Protein AF-A0A484TM02-F1 (afdb_monomer_lite)

pLDDT: mean 72.78, std 14.32, range [42.59, 90.88]

Structure (mmCIF, N/CA/C/O backbone):
data_AF-A0A484TM02-F1
#
_entry.id   AF-A0A484TM02-F1
#
loop_
_atom_site.group_PDB
_atom_site.id
_atom_site.type_symbol
_atom_site.label_atom_id
_atom_site.label_alt_id
_atom_site.label_comp_id
_atom_site.label_asym_id
_atom_site.label_entity_id
_atom_site.label_seq_id
_atom_site.pdbx_PDB_ins_code
_atom_site.Cartn_x
_atom_site.Cartn_y
_atom_site.Cartn_z
_atom_site.occupancy
_atom_site.B_iso_or_equiv
_atom_site.auth_seq_id
_atom_site.auth_comp_id
_atom_site.auth_asym_id
_atom_site.auth_atom_id
_atom_site.pdbx_PDB_model_num
ATOM 1 N N . MET A 1 1 ? -5.794 4.818 -10.733 1.00 51.81 1 MET A N 1
ATOM 2 C CA . MET A 1 1 ? -6.040 3.558 -10.004 1.00 51.81 1 MET A CA 1
ATOM 3 C C . MET A 1 1 ? -5.156 2.502 -10.644 1.00 51.81 1 MET A C 1
ATOM 5 O O . MET A 1 1 ? -5.350 2.228 -11.820 1.00 51.81 1 MET A O 1
ATOM 9 N N . GLY A 1 2 ? -4.119 2.032 -9.947 1.00 56.12 2 GLY A N 1
ATOM 10 C CA . GLY A 1 2 ? -3.208 1.014 -10.477 1.00 56.12 2 GLY A CA 1
ATOM 11 C C . GLY A 1 2 ? -3.795 -0.376 -10.267 1.00 56.12 2 GLY A C 1
ATOM 12 O O . GLY A 1 2 ? -4.177 -0.706 -9.145 1.00 56.12 2 GLY A O 1
ATOM 13 N N . ILE A 1 3 ? -3.894 -1.162 -11.336 1.00 61.47 3 ILE A N 1
ATOM 14 C CA . ILE A 1 3 ? -4.350 -2.552 -11.289 1.00 61.47 3 ILE A CA 1
ATOM 15 C C . ILE A 1 3 ? -3.146 -3.435 -11.602 1.00 61.47 3 ILE A C 1
ATOM 17 O O . ILE A 1 3 ? -2.506 -3.258 -12.636 1.00 61.47 3 ILE A O 1
ATOM 21 N N . LEU A 1 4 ? -2.858 -4.396 -10.728 1.00 59.59 4 LEU A N 1
ATOM 22 C CA . LEU A 1 4 ? -1.841 -5.418 -10.939 1.00 59.59 4 LEU A CA 1
ATOM 23 C C . LEU A 1 4 ? -2.524 -6.789 -10.916 1.00 59.59 4 LEU A C 1
ATOM 25 O O . LEU A 1 4 ? -3.198 -7.133 -9.948 1.00 59.59 4 LEU A O 1
ATOM 29 N N . PHE A 1 5 ? -2.405 -7.555 -12.003 1.00 62.16 5 PHE A N 1
ATOM 30 C CA . PHE A 1 5 ? -3.080 -8.855 -12.171 1.00 62.16 5 PHE A CA 1
ATOM 31 C C . PHE A 1 5 ? -4.606 -8.824 -11.931 1.00 62.16 5 PHE A C 1
ATOM 33 O O . PHE A 1 5 ? -5.187 -9.778 -11.419 1.00 62.16 5 PHE A O 1
ATOM 40 N N . GLY A 1 6 ? -5.273 -7.717 -12.274 1.00 69.00 6 GLY A N 1
ATOM 41 C CA . GLY A 1 6 ? -6.719 -7.561 -12.064 1.00 69.00 6 GLY A CA 1
ATOM 42 C C . GLY A 1 6 ? -7.123 -7.225 -10.623 1.00 69.00 6 GLY A C 1
ATOM 43 O O . GLY A 1 6 ? -8.316 -7.172 -10.335 1.00 69.00 6 GLY A O 1
ATOM 44 N N . ARG A 1 7 ? -6.162 -6.980 -9.723 1.00 65.75 7 ARG A N 1
ATOM 45 C CA . ARG A 1 7 ? -6.405 -6.530 -8.345 1.00 65.75 7 ARG A CA 1
ATOM 46 C C . ARG A 1 7 ? -5.857 -5.129 -8.121 1.00 65.75 7 ARG A C 1
ATOM 48 O O . ARG A 1 7 ? -4.867 -4.727 -8.729 1.00 65.75 7 ARG A O 1
ATOM 55 N N . GLU A 1 8 ? -6.514 -4.383 -7.244 1.00 72.69 8 GLU A N 1
ATOM 56 C CA . GLU A 1 8 ? -6.076 -3.044 -6.863 1.00 72.69 8 GLU A CA 1
ATOM 57 C C . GLU A 1 8 ? -4.758 -3.107 -6.083 1.00 72.69 8 GLU A C 1
ATOM 59 O O . GLU A 1 8 ? -4.552 -3.971 -5.226 1.00 72.69 8 GLU A O 1
ATOM 64 N N . ILE A 1 9 ? -3.853 -2.180 -6.391 1.00 75.75 9 ILE A N 1
ATOM 65 C CA . ILE A 1 9 ? -2.604 -2.008 -5.650 1.00 75.75 9 ILE A CA 1
ATOM 66 C C . ILE A 1 9 ? -2.905 -1.232 -4.363 1.00 75.75 9 ILE A C 1
ATOM 68 O O . ILE A 1 9 ? -3.476 -0.141 -4.409 1.00 75.75 9 ILE A O 1
ATOM 72 N N . ALA A 1 10 ? -2.498 -1.776 -3.215 1.00 82.25 10 ALA A N 1
ATOM 73 C CA . ALA A 1 10 ? -2.575 -1.073 -1.941 1.00 82.25 10 ALA A CA 1
ATOM 74 C C . ALA A 1 10 ? -1.450 -0.032 -1.845 1.00 82.25 10 ALA A C 1
ATOM 76 O O . ALA A 1 10 ? -0.292 -0.328 -2.132 1.00 82.25 10 ALA A O 1
ATOM 77 N N . LEU A 1 11 ? -1.788 1.183 -1.421 1.00 85.81 11 LEU A N 1
ATOM 78 C CA . LEU A 1 11 ? -0.836 2.278 -1.231 1.00 85.81 11 LEU A CA 1
ATOM 79 C C . LEU A 1 11 ? -0.806 2.692 0.243 1.00 85.81 11 LEU A C 1
ATOM 81 O O . LEU A 1 11 ? -1.734 2.408 1.008 1.00 85.81 11 LEU A O 1
ATOM 85 N N . VAL A 1 12 ? 0.241 3.402 0.645 1.00 87.00 12 VAL A N 1
ATOM 86 C CA . VAL A 1 12 ? 0.316 4.039 1.962 1.00 87.00 12 VAL A CA 1
ATOM 87 C C . VAL A 1 12 ? -0.895 4.948 2.175 1.00 87.00 12 VAL A C 1
ATOM 89 O O . VAL A 1 12 ? -1.329 5.668 1.274 1.00 87.00 12 V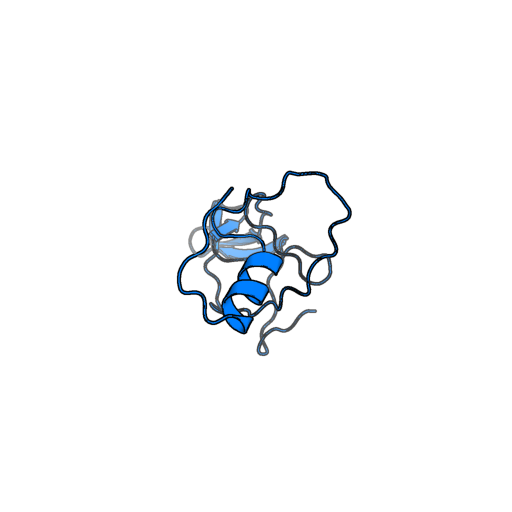AL A O 1
ATOM 92 N N . GLY A 1 13 ? -1.470 4.882 3.375 1.00 86.94 13 GLY A N 1
ATOM 93 C CA . GLY A 1 13 ? -2.701 5.585 3.731 1.00 86.94 13 GLY A CA 1
ATOM 94 C C . GLY A 1 13 ? -3.995 4.855 3.363 1.00 86.94 13 GLY A C 1
ATOM 95 O O . GLY A 1 13 ? -5.052 5.259 3.847 1.00 86.94 13 GLY A O 1
ATOM 96 N N . HIS A 1 14 ? -3.954 3.765 2.583 1.00 86.88 14 HIS A N 1
ATOM 97 C CA . HIS A 1 14 ? -5.145 2.931 2.393 1.00 86.88 14 HIS A CA 1
ATOM 98 C C . HIS A 1 14 ? -5.588 2.310 3.719 1.00 86.88 14 HIS A C 1
ATOM 100 O O . HIS A 1 14 ? -4.770 1.980 4.578 1.00 86.88 14 HIS A O 1
ATOM 106 N N . LEU A 1 15 ? -6.902 2.159 3.872 1.00 88.12 15 LEU A N 1
ATOM 107 C CA . LEU A 1 15 ? -7.512 1.597 5.067 1.00 88.12 15 LEU A CA 1
ATOM 108 C C . LEU A 1 15 ? -7.577 0.076 4.965 1.00 88.12 15 LEU A C 1
ATOM 110 O O . LEU A 1 15 ? -8.075 -0.470 3.982 1.00 88.12 15 LEU A O 1
ATOM 114 N N . VAL A 1 16 ? -7.133 -0.599 6.020 1.00 86.19 16 VAL A N 1
ATOM 115 C CA . VAL A 1 16 ? -7.249 -2.052 6.165 1.00 86.19 16 VAL A CA 1
ATOM 116 C C . VAL A 1 16 ? -7.995 -2.400 7.444 1.00 86.19 16 VAL A C 1
ATOM 118 O O . VAL A 1 16 ? -7.849 -1.731 8.468 1.00 86.19 16 VAL A O 1
ATOM 121 N N . VAL A 1 17 ? -8.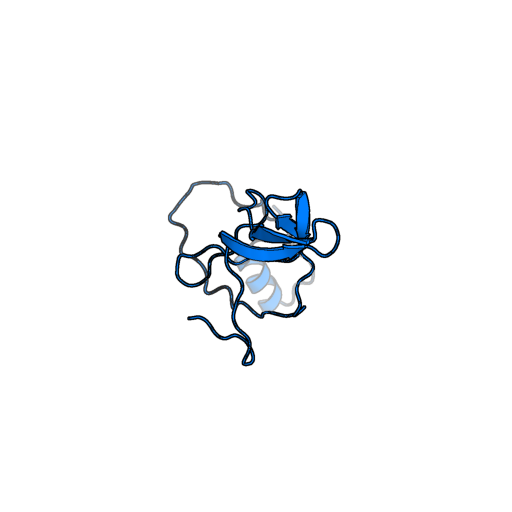802 -3.458 7.396 1.00 87.44 17 VAL A N 1
ATOM 122 C CA . VAL A 1 17 ? -9.562 -3.923 8.560 1.00 87.44 17 VAL A CA 1
ATOM 123 C C . VAL A 1 17 ? -8.693 -4.852 9.399 1.00 87.44 17 VAL A C 1
ATOM 125 O O . VAL A 1 17 ? -8.319 -5.940 8.962 1.00 87.44 17 VAL A O 1
ATOM 128 N N . CYS A 1 18 ? -8.394 -4.440 10.629 1.00 86.88 18 CYS A N 1
ATOM 129 C CA . CYS A 1 18 ? -7.681 -5.278 11.586 1.00 86.88 18 CYS A CA 1
ATOM 130 C C . CYS A 1 18 ? -8.665 -6.200 12.316 1.00 86.88 18 CYS A C 1
ATOM 132 O O . CYS A 1 18 ? -9.563 -5.725 13.010 1.00 86.88 18 CYS A O 1
ATOM 134 N N . GLN A 1 19 ? -8.468 -7.517 12.214 1.00 86.12 19 GLN A N 1
ATOM 135 C CA . GLN A 1 19 ? -9.336 -8.516 12.857 1.00 86.12 19 GLN A CA 1
ATOM 136 C C . GLN A 1 19 ? -9.211 -8.528 14.390 1.00 86.12 19 GLN A C 1
ATOM 138 O O . GLN A 1 19 ? -10.163 -8.876 15.083 1.00 86.12 19 GLN A O 1
ATOM 143 N N . GLN A 1 20 ? -8.063 -8.108 14.934 1.00 86.56 20 GLN A N 1
ATOM 144 C CA . GLN A 1 20 ? -7.867 -7.978 16.383 1.00 86.56 20 GLN A CA 1
ATOM 145 C C . GLN A 1 20 ? -8.525 -6.711 16.937 1.00 86.56 20 GLN A C 1
ATOM 147 O O . GLN A 1 20 ? -9.238 -6.768 17.934 1.00 86.56 20 GLN A O 1
ATOM 152 N N . CYS A 1 21 ? -8.317 -5.569 16.279 1.00 87.88 21 CYS A N 1
ATOM 153 C CA . CYS A 1 21 ? -8.831 -4.277 16.741 1.00 87.88 21 CYS A CA 1
ATOM 154 C C . CYS A 1 21 ? -10.280 -4.004 16.303 1.00 87.88 21 CYS A C 1
ATOM 156 O O . CYS A 1 21 ? -10.892 -3.069 16.810 1.00 87.88 21 CYS A O 1
ATOM 158 N N . LYS A 1 22 ? -10.820 -4.787 15.356 1.00 89.38 22 LYS A N 1
ATOM 159 C CA . LYS A 1 22 ? -12.165 -4.637 14.767 1.00 89.38 22 LYS A CA 1
ATOM 160 C C . LYS A 1 22 ? -12.434 -3.243 14.180 1.00 89.38 22 LYS A C 1
ATOM 162 O O . LYS A 1 22 ? -13.553 -2.743 14.233 1.00 89.38 22 LYS A O 1
ATOM 167 N N . GLY A 1 23 ? -11.402 -2.619 13.617 1.00 87.94 23 GLY A N 1
ATOM 168 C CA . GLY A 1 23 ? -11.461 -1.275 13.041 1.00 87.94 23 GLY A CA 1
ATOM 169 C C . GLY A 1 23 ? -10.669 -1.171 11.743 1.00 87.94 23 GLY A C 1
ATOM 170 O O . GLY A 1 23 ? -9.839 -2.034 11.443 1.00 87.94 23 GLY A O 1
ATOM 171 N N . ALA A 1 24 ? -10.939 -0.112 10.981 1.00 89.88 24 ALA A N 1
ATOM 172 C CA . ALA A 1 24 ? -10.192 0.239 9.783 1.00 89.88 24 ALA A CA 1
ATOM 173 C C . ALA A 1 24 ? -9.042 1.184 10.153 1.00 89.88 24 ALA A C 1
ATOM 175 O O . ALA A 1 24 ? -9.274 2.241 10.740 1.00 89.88 24 ALA A O 1
ATOM 176 N N . PHE A 1 25 ? -7.812 0.806 9.815 1.00 90.31 25 PHE A N 1
ATOM 177 C CA . PHE A 1 25 ? -6.612 1.572 10.145 1.00 90.31 25 PHE A CA 1
ATOM 178 C C . PHE A 1 25 ? -5.801 1.859 8.884 1.00 90.31 25 PHE A C 1
ATOM 180 O O . PHE A 1 25 ? -5.678 0.970 8.038 1.00 90.31 25 PHE A O 1
ATOM 187 N N . PRO A 1 26 ? -5.236 3.070 8.743 1.00 90.88 26 PRO A N 1
ATOM 188 C CA . PRO A 1 26 ? -4.380 3.390 7.615 1.00 90.88 26 PRO A 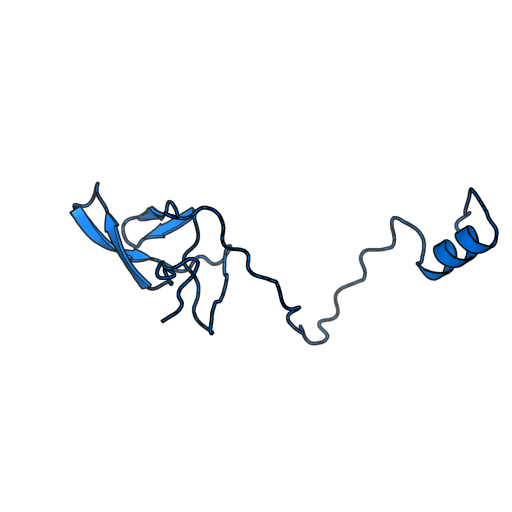CA 1
ATOM 189 C C . PRO A 1 26 ? -3.038 2.659 7.711 1.00 90.88 26 PRO A C 1
ATOM 191 O O . PRO A 1 26 ? -2.509 2.419 8.803 1.00 90.88 26 PRO A O 1
ATOM 194 N N . ILE A 1 27 ? -2.483 2.330 6.549 1.00 90.31 27 ILE A N 1
ATOM 195 C CA . ILE A 1 27 ? -1.121 1.812 6.399 1.00 90.31 27 ILE A CA 1
ATOM 196 C C . ILE A 1 27 ? -0.134 2.968 6.569 1.00 90.31 27 ILE A C 1
ATOM 198 O O . ILE A 1 27 ? -0.278 3.996 5.904 1.00 90.31 27 ILE A O 1
ATOM 202 N N . LEU A 1 28 ? 0.853 2.806 7.449 1.00 90.19 28 LEU A N 1
ATOM 203 C CA . LEU A 1 28 ? 1.895 3.802 7.685 1.00 90.19 28 LEU A CA 1
ATOM 204 C C . LEU A 1 28 ? 3.057 3.605 6.700 1.00 90.19 28 LEU A C 1
ATOM 206 O O . LEU A 1 28 ? 3.364 2.459 6.370 1.00 90.19 28 LEU A O 1
ATOM 210 N N . PRO A 1 29 ? 3.715 4.691 6.257 1.00 84.69 29 PRO A N 1
ATOM 211 C CA . PRO A 1 29 ? 4.942 4.589 5.476 1.00 84.69 29 PRO A CA 1
ATOM 212 C C . PRO A 1 29 ? 6.060 3.978 6.323 1.00 84.69 29 PRO A C 1
ATOM 214 O O . PRO A 1 29 ? 6.147 4.242 7.527 1.00 84.69 29 PRO A O 1
ATOM 217 N N . ASP A 1 30 ? 6.931 3.194 5.695 1.00 80.12 30 ASP A N 1
ATOM 218 C CA . ASP A 1 30 ? 8.098 2.610 6.359 1.00 80.12 30 ASP A CA 1
ATOM 219 C C . ASP A 1 30 ? 9.382 3.138 5.717 1.00 80.12 30 ASP A C 1
ATOM 221 O O . ASP A 1 30 ? 9.592 3.022 4.511 1.00 80.12 30 ASP A O 1
ATOM 225 N N . ALA A 1 31 ? 10.264 3.730 6.525 1.00 68.88 31 ALA A N 1
ATOM 226 C CA . ALA A 1 31 ? 11.476 4.377 6.025 1.00 68.88 31 ALA A CA 1
ATOM 227 C C . ALA A 1 31 ? 12.477 3.392 5.390 1.00 68.88 31 ALA A C 1
ATOM 229 O O . ALA A 1 31 ? 13.320 3.821 4.602 1.00 68.88 31 ALA A O 1
ATOM 230 N N . GLY A 1 32 ? 12.397 2.097 5.719 1.00 68.38 32 GLY A N 1
ATOM 231 C CA . GLY A 1 32 ? 13.312 1.069 5.220 1.00 68.38 32 GLY A CA 1
ATOM 232 C C . GLY A 1 32 ? 12.833 0.349 3.958 1.00 68.38 32 GLY A C 1
ATOM 233 O O . GLY A 1 32 ? 13.643 -0.285 3.284 1.00 68.38 32 GLY A O 1
ATOM 234 N N . ARG A 1 33 ? 11.539 0.434 3.621 1.00 66.94 33 ARG A N 1
ATOM 235 C CA . ARG A 1 33 ? 10.915 -0.271 2.485 1.00 66.94 33 ARG A CA 1
ATOM 236 C C . ARG A 1 33 ? 10.008 0.659 1.682 1.00 66.94 33 ARG A C 1
ATOM 238 O O . ARG A 1 33 ? 8.798 0.472 1.618 1.00 66.94 33 ARG A O 1
ATOM 245 N N . ARG A 1 34 ? 10.613 1.662 1.042 1.00 69.06 34 ARG A N 1
ATOM 246 C CA . ARG A 1 34 ? 9.910 2.578 0.135 1.00 69.06 34 ARG A CA 1
ATOM 247 C C . ARG A 1 34 ? 9.950 2.044 -1.290 1.00 69.06 34 ARG A C 1
ATOM 249 O O . ARG A 1 34 ? 10.976 2.127 -1.956 1.00 69.06 34 ARG A O 1
ATOM 256 N N . HIS A 1 35 ? 8.811 1.557 -1.762 1.00 74.38 35 HIS A N 1
ATOM 257 C CA . HIS A 1 35 ? 8.575 1.300 -3.179 1.00 74.38 35 HIS A CA 1
ATOM 258 C C . HIS A 1 35 ? 7.527 2.286 -3.672 1.00 74.38 35 HIS A C 1
ATOM 260 O O . HIS A 1 35 ? 6.471 2.410 -3.059 1.00 74.38 35 HIS A O 1
ATOM 266 N N . THR A 1 36 ? 7.802 3.004 -4.755 1.00 74.81 36 THR A N 1
ATOM 267 C CA . THR A 1 36 ? 6.874 3.999 -5.305 1.00 74.81 36 THR A CA 1
ATOM 268 C C . THR A 1 36 ? 6.283 3.524 -6.622 1.00 74.81 36 THR A C 1
ATOM 270 O O . THR A 1 36 ? 7.017 3.171 -7.539 1.00 74.81 36 THR A O 1
ATOM 273 N N . PHE A 1 37 ? 4.959 3.564 -6.735 1.00 71.12 37 PHE A N 1
ATOM 274 C CA . PHE A 1 37 ? 4.219 3.334 -7.968 1.00 71.12 37 PHE A CA 1
ATOM 275 C C . PHE A 1 37 ? 3.402 4.586 -8.300 1.00 71.12 37 PHE A C 1
ATOM 277 O O . PHE A 1 37 ? 2.550 5.001 -7.515 1.00 71.12 37 PHE A O 1
ATOM 284 N N . MET A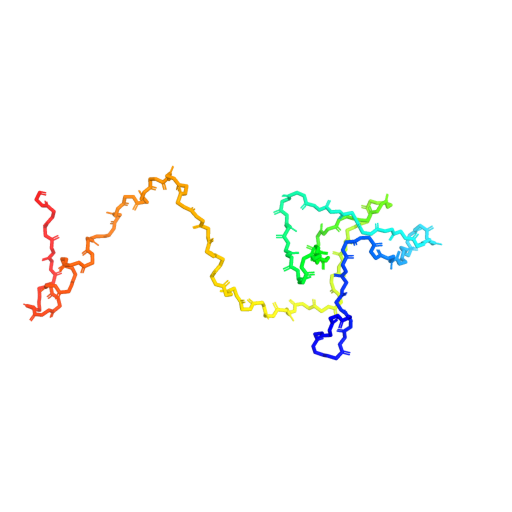 1 38 ? 3.663 5.198 -9.460 1.00 71.56 38 MET A N 1
ATOM 285 C CA . MET A 1 38 ? 3.023 6.455 -9.891 1.00 71.56 38 MET A CA 1
ATOM 286 C C . MET A 1 38 ? 3.089 7.566 -8.823 1.00 71.56 38 MET A C 1
ATOM 288 O O . MET A 1 38 ? 2.057 8.104 -8.419 1.00 71.56 38 MET A O 1
ATOM 292 N N . ASP A 1 39 ? 4.294 7.845 -8.315 1.00 78.81 39 ASP A N 1
ATOM 293 C CA . ASP A 1 39 ? 4.570 8.855 -7.274 1.00 78.81 39 ASP A CA 1
ATOM 294 C C . ASP A 1 39 ? 3.890 8.610 -5.914 1.00 78.81 39 ASP A C 1
ATOM 296 O O . ASP A 1 39 ? 3.920 9.464 -5.025 1.00 78.81 39 ASP A O 1
ATOM 300 N N . LYS A 1 40 ? 3.297 7.429 -5.710 1.00 77.06 40 LYS A N 1
ATOM 301 C CA . LYS A 1 40 ? 2.704 7.022 -4.434 1.00 77.06 40 LYS A CA 1
ATOM 302 C C . LYS A 1 40 ? 3.445 5.835 -3.853 1.00 77.06 40 LYS A C 1
ATOM 304 O O . LYS A 1 40 ? 3.813 4.913 -4.570 1.00 77.06 40 LYS A O 1
ATOM 309 N N . GLU A 1 41 ? 3.654 5.856 -2.544 1.00 83.50 41 GLU A N 1
ATOM 310 C CA . GLU A 1 41 ? 4.283 4.741 -1.847 1.00 83.50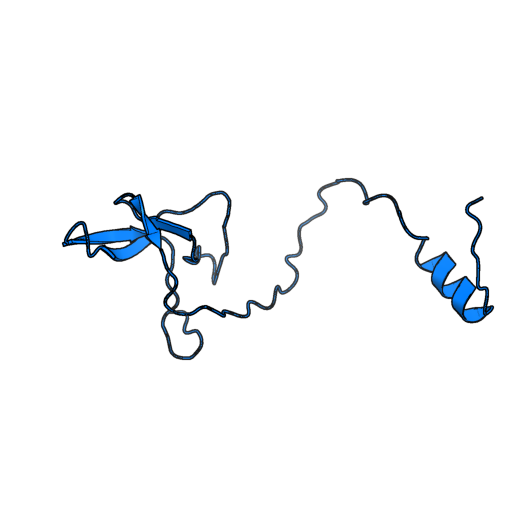 41 GLU A CA 1
ATOM 311 C C . GLU A 1 41 ? 3.326 3.544 -1.820 1.00 83.50 41 GLU A C 1
ATOM 313 O O . GLU A 1 41 ? 2.173 3.650 -1.394 1.00 83.50 41 GLU A O 1
ATOM 318 N N . THR A 1 42 ? 3.803 2.418 -2.328 1.00 83.44 42 THR A N 1
ATOM 319 C CA . THR A 1 42 ? 3.090 1.150 -2.395 1.00 83.44 42 THR A CA 1
ATOM 320 C C . THR A 1 42 ? 3.206 0.438 -1.062 1.00 83.44 42 THR A C 1
ATOM 322 O O . THR A 1 42 ? 4.294 0.323 -0.501 1.00 83.44 42 THR A O 1
ATOM 325 N N . ALA A 1 43 ? 2.084 -0.076 -0.568 1.00 84.88 43 ALA A N 1
ATOM 326 C CA . ALA A 1 43 ? 2.077 -0.892 0.628 1.00 84.88 43 ALA A CA 1
ATOM 327 C C . ALA A 1 43 ? 2.616 -2.295 0.315 1.00 84.88 43 ALA A C 1
ATOM 329 O O . ALA A 1 43 ? 2.047 -3.014 -0.509 1.00 84.88 43 ALA A O 1
ATOM 330 N N . VAL A 1 44 ? 3.694 -2.690 0.988 1.00 80.94 44 VAL A N 1
ATOM 331 C CA . VAL A 1 44 ? 4.324 -4.009 0.860 1.00 80.94 44 VAL A CA 1
ATOM 332 C C . VAL A 1 44 ? 4.177 -4.834 2.136 1.00 80.94 44 VAL A C 1
ATOM 334 O O . VAL A 1 44 ? 3.859 -4.328 3.216 1.00 80.94 44 VAL A O 1
ATOM 337 N N . GLU A 1 45 ? 4.417 -6.136 2.008 1.00 80.81 45 GLU A N 1
ATOM 338 C CA . GLU A 1 45 ? 4.449 -7.047 3.147 1.00 80.81 45 GLU A CA 1
ATOM 339 C C . GLU A 1 45 ? 5.490 -6.606 4.187 1.00 80.81 45 GLU A C 1
ATOM 341 O O . GLU A 1 45 ? 6.623 -6.223 3.862 1.00 80.81 45 GLU A O 1
ATOM 346 N N . GLY A 1 46 ? 5.099 -6.664 5.459 1.00 81.44 46 GLY A N 1
ATOM 347 C CA . GLY A 1 46 ? 5.939 -6.229 6.573 1.00 81.44 46 GLY A CA 1
ATOM 348 C C . GLY A 1 46 ? 5.722 -4.777 7.009 1.00 81.44 46 GLY A C 1
ATOM 349 O O . GLY A 1 46 ? 6.198 -4.407 8.081 1.00 81.44 46 GLY A O 1
ATOM 350 N N . MET A 1 47 ? 4.985 -3.962 6.244 1.00 86.56 47 MET A N 1
ATOM 351 C CA . MET A 1 47 ? 4.637 -2.601 6.672 1.00 86.56 47 MET A CA 1
ATOM 352 C C . MET A 1 47 ? 3.654 -2.616 7.843 1.00 86.56 47 MET A C 1
ATOM 354 O O . MET A 1 47 ? 2.856 -3.543 8.001 1.00 86.56 47 MET A O 1
ATOM 358 N N . ARG A 1 48 ? 3.706 -1.574 8.676 1.00 89.19 48 ARG A N 1
ATOM 359 C CA . ARG A 1 48 ? 2.845 -1.444 9.855 1.00 89.19 48 ARG A CA 1
ATOM 360 C C . ARG A 1 48 ? 1.619 -0.596 9.555 1.00 89.19 48 ARG A C 1
ATOM 362 O O . ARG A 1 48 ? 1.682 0.410 8.854 1.00 89.19 48 ARG A O 1
ATOM 369 N N . THR A 1 49 ? 0.495 -0.977 10.134 1.00 90.00 49 THR A N 1
ATOM 370 C CA . THR A 1 49 ? -0.707 -0.142 10.177 1.00 90.00 49 THR A CA 1
ATOM 371 C C . THR A 1 49 ? -0.683 0.759 11.410 1.00 90.00 49 THR A C 1
ATOM 373 O O . THR A 1 49 ? 0.073 0.520 12.354 1.00 90.00 49 THR A O 1
ATOM 376 N N . ALA A 1 50 ? -1.550 1.772 11.452 1.00 89.69 50 ALA A N 1
ATOM 377 C CA . ALA A 1 50 ? -1.660 2.666 12.608 1.00 89.69 50 ALA A CA 1
ATOM 378 C C . ALA A 1 50 ? -2.031 1.951 13.923 1.00 89.69 50 ALA A C 1
ATOM 380 O O . ALA A 1 50 ? -1.715 2.457 14.995 1.00 89.69 50 ALA A O 1
ATOM 381 N N . CYS A 1 51 ? -2.660 0.771 13.864 1.00 88.75 51 CYS A N 1
ATOM 382 C CA . CYS A 1 51 ? -2.915 -0.043 15.057 1.00 88.75 51 CYS A CA 1
ATOM 383 C C . CYS A 1 51 ? -1.728 -0.928 15.474 1.00 88.75 51 CYS A C 1
ATOM 385 O O . CYS A 1 51 ? -1.817 -1.625 16.480 1.00 88.75 51 CYS A O 1
ATOM 387 N N . GLY A 1 52 ? -0.624 -0.915 14.721 1.00 84.88 52 GLY A N 1
ATOM 388 C CA . GLY A 1 52 ? 0.582 -1.693 15.001 1.00 84.88 52 GLY A CA 1
ATOM 389 C C . GLY A 1 52 ? 0.595 -3.100 14.398 1.00 84.88 52 GLY A C 1
ATOM 390 O O . GLY A 1 52 ? 1.577 -3.817 14.586 1.00 84.88 52 GLY A O 1
ATOM 391 N N . ALA A 1 53 ? -0.447 -3.492 13.657 1.00 85.69 53 ALA A N 1
ATOM 392 C CA . ALA A 1 53 ? -0.471 -4.767 12.947 1.00 85.69 53 ALA A CA 1
ATOM 393 C C . ALA A 1 53 ? 0.492 -4.744 11.751 1.00 85.69 53 ALA A C 1
ATOM 395 O O . ALA A 1 53 ? 0.653 -3.718 11.087 1.00 85.69 53 ALA A O 1
ATOM 396 N N . VAL A 1 54 ? 1.117 -5.887 11.473 1.00 86.75 54 VAL A N 1
ATOM 397 C CA . VAL A 1 54 ? 1.984 -6.074 10.306 1.00 86.75 54 VAL A CA 1
ATOM 398 C C . VAL A 1 54 ? 1.133 -6.547 9.135 1.00 86.75 54 VAL A C 1
ATOM 400 O O . VAL A 1 54 ? 0.353 -7.491 9.270 1.00 86.75 54 VAL A O 1
ATOM 403 N N . LEU A 1 55 ? 1.268 -5.882 7.993 1.00 80.19 55 LEU A N 1
ATOM 404 C CA . LEU A 1 55 ? 0.573 -6.264 6.775 1.00 80.19 55 LEU A CA 1
ATOM 405 C C . LEU A 1 55 ? 1.122 -7.568 6.212 1.00 80.19 55 LEU A C 1
ATOM 407 O O . LEU A 1 55 ? 2.328 -7.716 6.012 1.00 80.19 55 LEU A O 1
ATOM 411 N N . ILE A 1 56 ? 0.192 -8.454 5.872 1.00 79.44 56 ILE A N 1
ATOM 412 C CA . ILE A 1 56 ? 0.428 -9.642 5.061 1.00 79.44 56 ILE A CA 1
ATOM 413 C C . ILE A 1 56 ? -0.151 -9.331 3.683 1.00 79.44 56 ILE A C 1
ATOM 415 O O . ILE A 1 56 ? -1.348 -9.057 3.567 1.00 79.44 56 ILE A O 1
ATOM 419 N N . ALA A 1 57 ? 0.689 -9.310 2.650 1.00 69.25 57 ALA A N 1
ATOM 420 C CA . ALA A 1 57 ? 0.224 -8.999 1.307 1.00 69.25 57 ALA A CA 1
ATOM 421 C C . ALA A 1 57 ? -0.708 -10.112 0.799 1.00 69.25 57 ALA A C 1
ATOM 423 O O . ALA A 1 57 ? -0.385 -11.295 0.869 1.00 69.25 57 ALA A O 1
ATOM 424 N N . SER A 1 58 ? -1.872 -9.743 0.253 1.00 67.12 58 SER A N 1
ATOM 425 C CA . SER A 1 58 ? -2.810 -10.711 -0.341 1.00 67.12 58 SER A CA 1
ATOM 426 C C . SER A 1 58 ? -2.335 -11.284 -1.681 1.00 67.12 58 SER A C 1
ATOM 428 O O . SER A 1 58 ? -2.945 -12.217 -2.205 1.00 67.12 58 SER A O 1
ATOM 430 N N . GLN A 1 59 ? -1.265 -10.717 -2.240 1.00 65.88 59 GLN A N 1
ATOM 431 C CA . GLN A 1 59 ? -0.565 -11.189 -3.424 1.00 65.88 59 GLN A CA 1
ATOM 432 C C . GLN A 1 59 ? 0.939 -11.162 -3.144 1.00 65.88 59 GLN A C 1
ATOM 434 O O . GLN A 1 59 ? 1.466 -10.165 -2.661 1.00 65.88 59 GLN A O 1
ATOM 439 N N . THR A 1 60 ? 1.618 -12.266 -3.438 1.00 57.56 60 THR A N 1
ATOM 440 C CA . THR A 1 60 ? 3.031 -12.492 -3.095 1.00 57.56 60 THR A CA 1
ATOM 441 C C . THR A 1 60 ? 4.008 -12.062 -4.183 1.00 57.56 60 THR A C 1
ATOM 443 O O . THR A 1 60 ? 5.195 -11.924 -3.908 1.00 57.56 60 THR A O 1
ATOM 446 N N . VAL A 1 61 ? 3.543 -11.848 -5.419 1.00 54.53 61 VAL A N 1
ATOM 447 C CA . VAL A 1 61 ? 4.414 -11.515 -6.552 1.00 54.53 61 VAL A CA 1
ATOM 448 C C . VAL A 1 61 ? 3.873 -10.296 -7.282 1.00 54.53 61 VAL A C 1
ATOM 450 O O . VAL A 1 61 ? 2.824 -10.344 -7.921 1.00 54.53 61 VAL A O 1
ATOM 453 N N . ALA A 1 62 ? 4.625 -9.206 -7.196 1.00 54.53 62 ALA A N 1
ATOM 454 C CA . ALA A 1 62 ? 4.514 -8.058 -8.074 1.00 54.53 62 ALA A CA 1
ATOM 455 C C . ALA A 1 62 ? 5.866 -7.896 -8.768 1.00 54.53 62 ALA A C 1
ATOM 457 O O . ALA A 1 62 ? 6.844 -7.516 -8.130 1.00 54.53 62 ALA A O 1
ATOM 458 N N . CYS A 1 63 ? 5.944 -8.237 -10.055 1.00 50.19 63 CYS A N 1
ATOM 459 C CA . CYS A 1 63 ? 7.127 -7.927 -10.848 1.00 50.19 63 CYS A CA 1
ATOM 460 C C . CYS A 1 63 ? 7.099 -6.430 -11.149 1.00 50.19 63 CYS A C 1
ATOM 462 O O . CYS A 1 63 ? 6.299 -5.969 -11.962 1.00 50.19 63 CYS A O 1
ATOM 464 N N . ILE A 1 64 ? 7.936 -5.681 -10.442 1.00 52.00 64 ILE A N 1
ATOM 465 C CA . ILE A 1 64 ? 8.275 -4.308 -10.790 1.00 52.00 64 ILE A CA 1
ATOM 466 C C . ILE A 1 64 ? 9.525 -4.436 -11.653 1.00 52.00 64 ILE A C 1
ATOM 468 O O . ILE A 1 64 ? 10.571 -4.854 -11.161 1.00 52.00 64 ILE A O 1
ATOM 472 N N . ASP A 1 65 ? 9.395 -4.174 -12.951 1.00 45.59 65 ASP A N 1
ATOM 473 C CA . ASP A 1 65 ? 10.569 -3.982 -13.795 1.00 45.59 65 ASP A CA 1
ATOM 474 C C . ASP A 1 65 ? 11.201 -2.666 -13.331 1.00 45.59 65 ASP A C 1
ATOM 476 O O . ASP A 1 65 ? 10.608 -1.595 -13.490 1.00 45.59 65 ASP A O 1
ATOM 480 N N . GLU A 1 66 ? 12.335 -2.755 -12.633 1.00 49.00 66 GLU A N 1
ATOM 481 C CA . GLU A 1 66 ? 13.141 -1.597 -12.254 1.00 49.00 66 GLU A CA 1
ATOM 482 C C . GLU A 1 66 ? 13.684 -0.984 -13.550 1.00 49.00 66 GLU A C 1
ATOM 484 O O . GLU A 1 66 ? 14.809 -1.255 -13.972 1.00 49.00 66 GLU A O 1
ATOM 489 N N . ALA A 1 67 ? 12.874 -0.159 -14.212 1.00 50.03 67 ALA A N 1
ATOM 490 C CA . ALA A 1 67 ? 13.369 0.750 -15.225 1.00 50.03 67 ALA A CA 1
ATOM 491 C C . ALA A 1 67 ? 14.344 1.688 -14.512 1.00 50.03 67 ALA A C 1
ATOM 493 O O . ALA A 1 67 ? 13.924 2.590 -13.788 1.00 50.03 67 ALA A O 1
ATOM 494 N N . ALA A 1 68 ? 15.635 1.382 -14.668 1.00 47.94 68 ALA A N 1
ATOM 495 C CA . ALA A 1 68 ? 16.779 2.048 -14.070 1.00 47.94 68 ALA A CA 1
ATOM 496 C C . ALA A 1 68 ? 16.498 3.530 -13.788 1.00 47.94 68 ALA A C 1
ATOM 498 O O . ALA A 1 68 ? 16.512 4.373 -14.690 1.00 47.94 68 ALA A O 1
ATOM 499 N N . GLY A 1 69 ? 16.237 3.842 -12.517 1.00 42.59 69 GLY A N 1
ATOM 500 C CA . GLY A 1 69 ? 16.177 5.216 -12.056 1.00 42.59 69 GLY A CA 1
ATOM 501 C C . GLY A 1 69 ? 17.498 5.884 -12.415 1.00 42.59 69 GLY A C 1
ATOM 502 O O . GLY A 1 69 ? 18.560 5.457 -11.966 1.00 42.59 69 GLY A O 1
ATOM 503 N N . THR A 1 70 ? 17.445 6.916 -13.256 1.00 48.78 70 THR A N 1
ATOM 504 C CA . THR A 1 70 ? 18.612 7.752 -13.544 1.00 48.78 70 THR A CA 1
ATOM 505 C C . THR A 1 70 ? 18.889 8.596 -12.301 1.00 48.78 70 THR A C 1
ATOM 507 O O . THR A 1 70 ? 18.449 9.738 -12.187 1.00 48.78 70 THR A O 1
ATOM 510 N N . ALA A 1 71 ? 19.575 8.003 -11.325 1.00 47.78 71 ALA A N 1
ATOM 511 C CA . ALA A 1 71 ? 20.192 8.742 -10.241 1.00 47.78 71 ALA A CA 1
ATOM 512 C C . ALA A 1 71 ? 21.295 9.622 -10.849 1.00 47.78 71 ALA A C 1
ATOM 514 O O . ALA A 1 71 ? 22.215 9.125 -11.500 1.00 47.78 71 ALA A O 1
ATOM 515 N N . GLY A 1 72 ? 21.171 10.941 -10.676 1.00 48.72 72 GLY A N 1
ATOM 516 C CA . GLY A 1 72 ? 22.220 11.900 -11.025 1.00 48.72 72 GLY A CA 1
ATOM 517 C C . GLY A 1 72 ? 23.539 11.604 -10.292 1.00 48.72 72 GLY A C 1
ATOM 518 O O 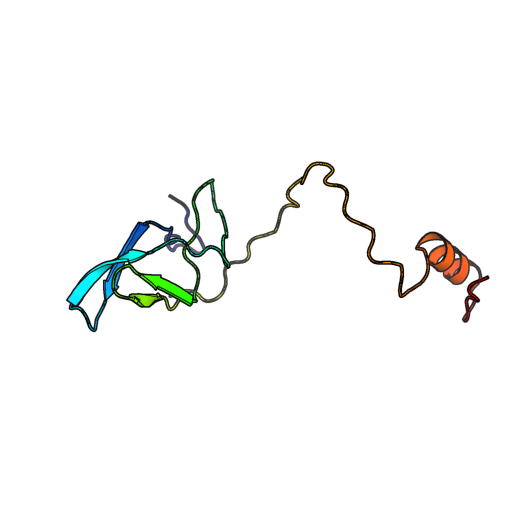. GLY A 1 72 ? 23.554 10.811 -9.348 1.00 48.72 72 GLY A O 1
ATOM 519 N N . PRO A 1 73 ? 24.658 12.226 -10.707 1.00 48.31 73 PRO A N 1
ATOM 520 C CA . PRO A 1 73 ? 25.999 11.825 -10.295 1.00 48.31 73 PRO A CA 1
ATOM 521 C C . PRO A 1 73 ? 26.273 12.212 -8.835 1.00 48.31 73 PRO A C 1
ATOM 523 O O . PRO A 1 73 ? 26.840 13.260 -8.534 1.00 48.31 73 PRO A O 1
ATOM 526 N N . GLY A 1 74 ? 25.866 11.339 -7.916 1.00 44.44 74 GLY A N 1
ATOM 527 C CA . GLY A 1 74 ? 26.356 11.287 -6.548 1.00 44.44 74 GLY A CA 1
ATOM 528 C C . GLY A 1 74 ? 27.653 10.488 -6.521 1.00 44.44 74 GLY A C 1
ATOM 529 O O . GLY A 1 74 ? 27.663 9.284 -6.751 1.00 44.44 74 GLY A O 1
ATOM 530 N N . ASN A 1 75 ? 28.760 11.179 -6.278 1.00 65.62 75 ASN A N 1
ATOM 531 C CA . ASN A 1 75 ? 30.082 10.600 -6.108 1.00 65.62 75 ASN A CA 1
ATOM 532 C C . ASN A 1 75 ? 30.111 9.641 -4.902 1.00 65.62 75 ASN A C 1
ATOM 534 O O . ASN A 1 75 ? 30.219 10.084 -3.760 1.00 65.62 75 ASN A O 1
ATOM 538 N N . SER A 1 76 ? 30.060 8.333 -5.149 1.00 51.62 76 SER A N 1
ATOM 539 C CA . SER A 1 76 ? 30.454 7.316 -4.171 1.00 51.62 76 SER A CA 1
ATOM 540 C C . SER A 1 76 ? 31.093 6.130 -4.883 1.00 51.62 76 SER A C 1
ATOM 542 O O . SER A 1 76 ? 30.411 5.223 -5.346 1.00 51.62 76 SER A O 1
ATOM 544 N N . ILE A 1 77 ? 32.419 6.228 -4.990 1.00 51.06 77 ILE A N 1
ATOM 545 C CA . ILE A 1 77 ? 33.418 5.158 -4.885 1.00 51.06 77 ILE A CA 1
ATOM 546 C C . ILE A 1 77 ? 32.951 3.814 -5.458 1.00 51.06 77 ILE A C 1
ATOM 548 O O . ILE A 1 77 ? 32.261 3.032 -4.807 1.00 51.06 77 ILE A O 1
ATOM 552 N N . THR A 1 78 ? 33.424 3.550 -6.674 1.00 48.25 78 THR A N 1
ATOM 553 C CA . THR A 1 78 ? 33.506 2.241 -7.320 1.00 48.25 78 THR A CA 1
ATOM 554 C C . THR A 1 78 ? 33.760 1.144 -6.280 1.00 48.25 78 THR A C 1
ATOM 556 O O . THR A 1 78 ? 34.772 1.236 -5.575 1.00 48.25 78 THR A O 1
ATOM 559 N N . PRO A 1 79 ? 32.926 0.089 -6.169 1.00 47.88 79 PRO A N 1
ATOM 560 C CA . PRO A 1 79 ? 33.369 -1.120 -5.497 1.00 47.88 79 PRO A CA 1
ATOM 561 C C . PRO A 1 79 ? 34.612 -1.589 -6.248 1.00 47.88 79 PRO A C 1
ATOM 563 O O . PRO A 1 79 ? 34.559 -1.958 -7.422 1.00 47.88 79 PRO A O 1
ATOM 566 N N . GLN A 1 80 ? 35.754 -1.445 -5.578 1.00 52.25 80 GLN A N 1
ATOM 567 C CA . GLN A 1 80 ? 37.052 -1.827 -6.090 1.00 52.25 80 GLN A CA 1
ATOM 568 C C . GLN A 1 80 ? 36.948 -3.255 -6.596 1.00 52.25 80 GLN A C 1
ATOM 570 O O . GLN A 1 80 ? 36.498 -4.151 -5.883 1.00 52.25 80 GLN A O 1
ATOM 575 N N . SER A 1 81 ? 37.336 -3.418 -7.853 1.00 55.56 81 SER A N 1
ATOM 576 C CA . SER A 1 81 ? 37.300 -4.638 -8.635 1.00 55.56 81 SER A CA 1
ATOM 577 C C . SER A 1 81 ? 37.964 -5.792 -7.881 1.00 55.56 81 SER A C 1
ATOM 579 O O . SER A 1 81 ? 39.161 -6.056 -8.050 1.00 55.56 81 SER A O 1
ATOM 581 N N . GLY A 1 82 ? 37.179 -6.510 -7.074 1.00 60.38 82 GLY A N 1
ATOM 582 C CA . GLY A 1 82 ? 37.549 -7.819 -6.535 1.00 60.38 82 GLY A CA 1
ATOM 583 C C . GLY A 1 82 ? 37.791 -8.828 -7.660 1.00 60.38 82 GLY A C 1
ATOM 584 O O . GLY A 1 82 ? 38.546 -9.780 -7.504 1.00 60.38 82 GLY A O 1
ATOM 585 N N . THR A 1 83 ? 37.257 -8.553 -8.846 1.00 67.81 83 THR A N 1
ATOM 586 C CA . THR A 1 83 ? 37.502 -9.300 -10.073 1.00 67.81 83 THR A CA 1
ATOM 587 C C . THR A 1 83 ? 37.814 -8.303 -11.182 1.00 67.81 83 THR A C 1
ATOM 589 O O . THR A 1 83 ? 37.043 -7.375 -11.378 1.00 67.81 83 THR A O 1
ATOM 592 N N . LEU A 1 84 ? 38.991 -8.462 -11.793 1.00 75.50 84 LEU A N 1
ATOM 593 C CA . LEU A 1 84 ? 39.525 -7.882 -13.038 1.00 75.50 84 LEU A CA 1
ATOM 594 C C . LEU A 1 84 ? 38.731 -6.767 -13.767 1.00 75.50 84 LEU A C 1
ATOM 596 O O . LEU A 1 84 ? 37.524 -6.862 -13.958 1.00 75.50 84 LEU A O 1
ATOM 600 N N . CYS A 1 85 ? 39.428 -5.765 -14.316 1.00 80.12 85 CYS A N 1
ATOM 601 C CA . CYS A 1 85 ? 38.808 -4.783 -15.216 1.00 80.12 85 CYS A CA 1
ATOM 602 C C . CYS A 1 85 ? 38.170 -5.467 -16.441 1.00 80.12 85 CYS A C 1
ATOM 604 O O . CYS A 1 85 ? 38.741 -6.416 -16.984 1.00 80.12 85 CYS A O 1
ATOM 606 N N . GLN A 1 86 ? 37.025 -4.951 -16.902 1.00 79.12 86 GLN A N 1
ATOM 607 C CA . GLN A 1 86 ? 36.280 -5.482 -18.054 1.00 79.12 86 GLN A CA 1
ATOM 608 C C . GLN A 1 86 ? 37.166 -5.627 -19.303 1.00 79.12 86 GLN A C 1
ATOM 610 O O . GLN A 1 86 ? 37.153 -6.664 -19.959 1.00 79.12 86 GLN A O 1
ATOM 615 N N . GLU A 1 87 ? 38.028 -4.643 -19.561 1.00 78.75 87 GLU A N 1
ATOM 616 C CA . GLU A 1 87 ? 38.948 -4.653 -20.704 1.00 78.75 87 GLU A CA 1
ATOM 617 C C . GLU A 1 87 ? 40.014 -5.765 -20.622 1.00 78.75 87 GLU A C 1
ATOM 619 O O . GLU A 1 87 ? 40.364 -6.401 -21.621 1.00 78.75 87 GLU A O 1
ATOM 624 N N . CYS A 1 88 ? 40.491 -6.079 -19.414 1.00 76.56 88 CYS A N 1
ATOM 625 C CA . CYS A 1 88 ? 41.428 -7.182 -19.204 1.00 76.56 88 CYS A CA 1
ATOM 626 C C . CYS A 1 88 ? 40.756 -8.543 -19.444 1.00 76.56 88 CYS A C 1
ATOM 628 O O . CYS A 1 88 ? 41.400 -9.461 -19.953 1.00 76.56 88 CYS A O 1
ATOM 630 N N . LEU A 1 89 ? 39.465 -8.672 -19.117 1.00 80.19 89 LEU A N 1
ATOM 631 C CA . LEU A 1 89 ? 38.711 -9.910 -19.317 1.00 80.19 89 LEU A CA 1
ATOM 632 C C . LEU A 1 89 ? 38.447 -10.164 -20.806 1.00 80.19 89 LEU A C 1
ATOM 634 O O . LEU A 1 89 ? 38.642 -11.277 -21.295 1.00 80.19 89 LEU A O 1
ATOM 638 N N . GLU A 1 90 ? 38.085 -9.117 -21.546 1.00 83.50 90 GLU A N 1
ATOM 639 C CA . GLU A 1 90 ? 37.877 -9.201 -22.995 1.00 83.50 90 GLU A CA 1
ATOM 640 C C . GLU A 1 90 ? 39.163 -9.547 -23.757 1.00 83.50 90 GLU A C 1
ATOM 642 O O . GLU A 1 90 ? 39.133 -10.248 -24.773 1.00 83.50 90 GLU A O 1
ATOM 647 N N . THR A 1 91 ? 40.309 -9.089 -23.251 1.00 82.25 91 THR A N 1
ATOM 648 C CA . THR A 1 91 ? 41.624 -9.429 -23.808 1.00 82.25 91 THR A CA 1
ATOM 649 C C . THR A 1 91 ? 42.007 -10.878 -23.502 1.00 82.25 91 THR A C 1
ATOM 651 O O . THR A 1 91 ? 42.513 -11.581 -24.378 1.00 82.25 91 THR A O 1
ATOM 654 N N . ALA A 1 92 ? 41.725 -11.362 -22.289 1.00 81.31 92 ALA A N 1
ATOM 655 C CA . ALA A 1 92 ? 41.977 -12.753 -21.915 1.00 81.31 92 ALA A CA 1
ATOM 656 C C . ALA A 1 92 ? 41.144 -13.733 -22.757 1.00 81.31 92 ALA A C 1
ATOM 658 O O . ALA A 1 92 ? 41.679 -14.735 -23.233 1.00 81.31 92 ALA A O 1
ATOM 659 N N . ALA A 1 93 ? 39.872 -13.405 -23.013 1.00 83.25 93 ALA A N 1
ATOM 660 C CA . ALA A 1 93 ? 38.981 -14.217 -23.839 1.00 83.25 93 ALA A CA 1
ATOM 661 C C . ALA A 1 93 ? 39.470 -14.330 -25.293 1.00 83.25 93 ALA A C 1
ATOM 663 O O . ALA A 1 93 ? 39.505 -15.428 -25.845 1.00 83.25 93 ALA A O 1
ATOM 664 N N . ARG A 1 94 ? 39.909 -13.217 -25.900 1.00 86.00 94 ARG A N 1
ATOM 665 C CA . ARG A 1 94 ? 40.457 -13.217 -27.270 1.00 86.00 94 ARG A CA 1
ATOM 666 C C . ARG A 1 94 ? 41.741 -14.035 -27.405 1.00 86.00 94 ARG A C 1
ATOM 668 O O . ARG A 1 94 ? 41.941 -14.670 -28.433 1.00 86.00 94 ARG A O 1
ATOM 675 N N . ASN A 1 95 ? 42.580 -14.040 -26.372 1.00 85.19 95 ASN A N 1
ATOM 676 C CA . ASN A 1 95 ? 43.876 -14.722 -26.388 1.00 85.19 95 ASN A CA 1
ATOM 677 C C . ASN A 1 95 ? 43.846 -16.119 -25.741 1.00 85.19 95 ASN A C 1
ATOM 679 O O . ASN A 1 95 ? 44.905 -16.711 -25.542 1.00 85.19 95 ASN A O 1
ATOM 683 N N . ALA A 1 96 ? 42.659 -16.633 -25.387 1.00 84.25 96 ALA A N 1
ATOM 684 C CA . ALA A 1 96 ? 42.465 -17.897 -24.668 1.00 84.25 96 ALA A CA 1
ATOM 685 C C . ALA A 1 96 ? 43.347 -18.041 -23.405 1.00 84.25 96 ALA A C 1
ATOM 687 O O . ALA A 1 96 ? 43.787 -19.136 -23.052 1.00 84.25 96 ALA A O 1
ATOM 688 N N . ALA A 1 97 ? 43.619 -16.928 -22.719 1.00 78.94 97 ALA A N 1
ATOM 689 C CA . ALA A 1 97 ? 44.446 -16.919 -21.521 1.00 78.94 97 ALA A CA 1
ATOM 690 C C . ALA A 1 97 ? 43.630 -17.400 -20.312 1.00 78.94 97 ALA A C 1
ATOM 692 O O . ALA A 1 97 ? 42.589 -16.832 -19.985 1.00 78.94 97 ALA A O 1
ATOM 693 N N . THR A 1 98 ? 44.115 -18.433 -19.621 1.00 77.44 98 THR A N 1
ATOM 694 C CA . THR A 1 98 ? 43.454 -19.023 -18.442 1.00 77.44 98 THR A CA 1
ATOM 695 C C . THR A 1 98 ? 43.824 -18.341 -17.123 1.00 77.44 98 THR A C 1
ATOM 697 O O . THR A 1 98 ? 43.261 -18.680 -16.083 1.00 77.44 98 THR A O 1
ATOM 700 N N . LEU A 1 99 ? 44.752 -17.376 -17.139 1.00 75.50 99 LEU A N 1
ATOM 701 C CA . LEU A 1 99 ? 45.203 -16.657 -15.948 1.00 75.50 99 LEU A CA 1
ATOM 702 C C . LEU A 1 99 ? 45.581 -15.211 -16.298 1.00 75.50 99 LEU A C 1
ATOM 704 O O . LEU A 1 99 ? 46.251 -14.971 -17.300 1.00 75.50 99 LEU A O 1
ATOM 708 N N . VAL A 1 100 ? 45.163 -14.252 -15.464 1.00 73.94 100 VAL A N 1
ATOM 709 C CA . VAL A 1 100 ? 45.524 -12.831 -15.594 1.00 73.94 100 VAL A CA 1
ATOM 710 C C . VAL A 1 100 ? 46.203 -12.376 -14.309 1.00 73.94 100 VAL A C 1
ATOM 712 O O . VAL A 1 100 ? 45.601 -12.400 -13.236 1.00 73.94 100 VAL A O 1
ATOM 715 N N . THR A 1 101 ? 47.466 -11.970 -14.405 1.00 72.50 101 THR A N 1
ATOM 716 C CA . THR A 1 101 ? 48.229 -11.426 -13.276 1.00 72.50 101 THR A CA 1
ATOM 717 C C . THR A 1 101 ? 47.888 -9.951 -13.080 1.00 72.50 101 THR A C 1
ATOM 719 O O . THR A 1 101 ? 47.915 -9.182 -14.040 1.00 72.50 101 THR A O 1
ATOM 722 N N . ARG A 1 102 ? 47.589 -9.537 -11.843 1.00 70.19 102 ARG A N 1
ATOM 723 C CA . ARG A 1 102 ? 47.535 -8.109 -11.490 1.00 70.19 102 ARG A CA 1
ATOM 724 C C . ARG A 1 102 ? 48.977 -7.616 -11.345 1.00 70.19 102 ARG A C 1
ATOM 726 O O . ARG A 1 102 ? 49.691 -8.136 -10.491 1.00 70.19 102 ARG A O 1
ATOM 733 N N . GLY A 1 103 ? 49.394 -6.708 -12.226 1.00 64.25 103 GLY A N 1
ATOM 734 C CA . GLY A 1 103 ? 50.651 -5.960 -12.112 1.00 64.25 103 GLY A CA 1
ATOM 735 C C . GLY A 1 103 ? 50.479 -4.721 -11.252 1.00 64.25 103 GLY A C 1
ATOM 736 O O . GLY A 1 103 ? 49.346 -4.187 -11.239 1.00 64.25 103 GLY A O 1
#

Foldseek 3Di:
DDADPNHDFAFFQDWDQDPVVRDTWTFHDDPVDFDDDPNTGTDDFQTATPVGDTDDDPDDDDDDPCPDDPDPDDDDDDPPPPDDDPVQVVVCVVVVNPDDDDD

Sequence (103 aa):
MGILFGREIALVGHLVVCQQCKGAFPILPDAGRRHTFMDKETAVEGMRTACGAVLIASQTVACIDEAAGTAGPGNSITPQSGTLCQECLETAARNAATLVTRG

Organism: NCBI:txid1297885

Secondary structure (DSSP, 8-state):
--EETTEEPPBTT-EEEETTTTEEEEBPP-TT---EETTEEBP-TTPBBTTSPBP--S-S---------------------SS--HHHHHHHHHTT-S-----

Radius of gyration: 22.71 Å; chains: 1; bounding box: 63×31×44 Å

InterPro domains:
  IPR008727 PAAR motif [PF05488] (5-57)